Protein AF-A0A060BY25-F1 (afdb_monomer)

Structure (mmCIF, N/CA/C/O backbone):
data_AF-A0A060BY25-F1
#
_entry.id   AF-A0A060BY25-F1
#
loop_
_atom_site.group_PDB
_atom_site.id
_atom_site.type_symbol
_atom_site.label_atom_id
_atom_site.label_alt_id
_atom_site.label_comp_id
_atom_site.label_asym_id
_atom_site.label_entity_id
_atom_site.label_seq_id
_atom_site.pdbx_PDB_ins_code
_atom_site.Cartn_x
_atom_site.Cartn_y
_atom_site.Cartn_z
_atom_site.occupancy
_atom_site.B_iso_or_equiv
_atom_site.auth_seq_id
_atom_site.auth_comp_id
_atom_site.auth_asym_id
_atom_site.auth_atom_id
_atom_site.pdbx_PDB_model_num
ATOM 1 N N . GLY A 1 1 ? -7.195 11.055 -3.645 1.00 90.44 1 GLY A N 1
ATOM 2 C CA . GLY A 1 1 ? -7.625 10.159 -4.729 1.00 90.44 1 GLY A CA 1
ATOM 3 C C . GLY A 1 1 ? -6.625 10.283 -5.852 1.00 90.44 1 GLY A C 1
ATOM 4 O O . GLY A 1 1 ? -5.942 11.299 -5.888 1.00 90.44 1 GLY A O 1
ATOM 5 N N . GLY A 1 2 ? -6.540 9.278 -6.717 1.00 91.81 2 GLY A N 1
ATOM 6 C CA . GLY A 1 2 ? -5.450 9.112 -7.679 1.00 91.81 2 GLY A CA 1
ATOM 7 C C . GLY A 1 2 ? -4.534 7.959 -7.270 1.00 91.81 2 GLY A C 1
ATOM 8 O O . GLY A 1 2 ? -4.955 7.083 -6.512 1.00 91.81 2 GLY A O 1
ATOM 9 N N . ILE A 1 3 ? -3.302 7.983 -7.775 1.00 91.50 3 ILE A N 1
ATOM 10 C CA . ILE A 1 3 ? -2.254 7.009 -7.464 1.00 91.50 3 ILE A CA 1
ATOM 11 C C . ILE A 1 3 ? -1.196 7.700 -6.605 1.00 91.50 3 ILE A C 1
ATOM 13 O O . ILE A 1 3 ? -0.720 8.781 -6.944 1.00 91.50 3 ILE A O 1
ATOM 17 N N . TYR A 1 4 ? -0.871 7.071 -5.485 1.00 93.25 4 TYR A N 1
ATOM 18 C CA . TYR A 1 4 ? 0.286 7.353 -4.656 1.00 93.25 4 TYR A CA 1
ATOM 19 C C . TYR A 1 4 ? 1.395 6.363 -5.014 1.00 93.25 4 TYR A C 1
ATOM 21 O O . TYR A 1 4 ? 1.112 5.171 -5.157 1.00 93.25 4 TYR A O 1
ATOM 29 N N . LEU A 1 5 ? 2.620 6.869 -5.140 1.00 91.62 5 LEU A N 1
ATOM 30 C CA . LEU A 1 5 ? 3.844 6.097 -5.300 1.00 91.62 5 LEU A CA 1
ATOM 31 C C . LEU A 1 5 ? 4.936 6.757 -4.449 1.00 91.62 5 LEU A C 1
ATOM 33 O O . LEU A 1 5 ? 5.080 7.982 -4.502 1.00 91.62 5 LEU A O 1
ATOM 37 N N . ASP A 1 6 ? 5.669 5.963 -3.673 1.00 91.00 6 ASP A N 1
ATOM 38 C CA . ASP A 1 6 ? 6.836 6.427 -2.921 1.00 91.00 6 ASP A CA 1
ATOM 39 C C . ASP A 1 6 ? 7.870 7.073 -3.864 1.00 91.00 6 ASP A C 1
ATOM 41 O O . ASP A 1 6 ? 8.042 6.662 -5.010 1.00 91.00 6 ASP A O 1
ATOM 45 N N . ALA A 1 7 ? 8.554 8.120 -3.397 1.00 86.81 7 ALA A N 1
ATOM 46 C CA . ALA A 1 7 ? 9.410 8.956 -4.248 1.00 86.81 7 ALA A CA 1
ATOM 47 C C . ALA A 1 7 ? 10.684 8.250 -4.748 1.00 86.81 7 ALA A C 1
ATOM 49 O O . ALA A 1 7 ? 11.285 8.686 -5.726 1.00 86.81 7 ALA A O 1
ATOM 50 N N . ASP A 1 8 ? 11.099 7.187 -4.066 1.00 81.69 8 ASP A N 1
ATOM 51 C CA . ASP A 1 8 ? 12.207 6.302 -4.428 1.00 81.69 8 ASP A CA 1
ATOM 52 C C . ASP A 1 8 ? 11.748 5.072 -5.231 1.00 81.69 8 ASP A C 1
ATOM 54 O O . ASP A 1 8 ? 12.557 4.198 -5.541 1.00 81.69 8 ASP A O 1
ATOM 58 N N . TRP A 1 9 ? 10.465 5.012 -5.604 1.00 85.38 9 TRP A N 1
ATOM 59 C CA . TRP A 1 9 ? 9.906 3.967 -6.450 1.00 85.38 9 TRP A CA 1
ATOM 60 C C . TRP A 1 9 ? 9.657 4.470 -7.864 1.00 85.38 9 TRP A C 1
ATOM 62 O O . TRP A 1 9 ? 9.206 5.591 -8.099 1.00 85.38 9 TRP A O 1
ATOM 72 N N . TYR A 1 10 ? 9.882 3.583 -8.826 1.00 80.12 10 TYR A N 1
ATOM 73 C CA . TYR A 1 10 ? 9.702 3.876 -10.238 1.00 80.12 10 TYR A CA 1
ATOM 74 C C . TYR A 1 10 ? 8.639 2.964 -10.842 1.00 80.12 10 TYR A C 1
ATOM 76 O O . TYR A 1 10 ? 8.617 1.771 -10.524 1.00 80.12 10 TYR A O 1
ATOM 84 N N . PRO A 1 11 ? 7.766 3.479 -11.727 1.00 79.38 11 PRO A N 1
ATOM 85 C CA . PRO A 1 11 ? 6.877 2.628 -12.501 1.00 79.38 11 PRO A CA 1
ATOM 86 C C . PRO A 1 11 ? 7.729 1.791 -13.456 1.00 79.38 11 PRO A C 1
ATOM 88 O O . PRO A 1 11 ? 8.500 2.332 -14.242 1.00 79.38 11 PRO A O 1
ATOM 91 N N . VAL A 1 12 ? 7.604 0.474 -13.381 1.00 74.12 12 VAL A N 1
ATOM 92 C CA . VAL A 1 12 ? 8.402 -0.456 -14.198 1.00 74.12 12 VAL A CA 1
ATOM 93 C C . VAL A 1 12 ? 7.540 -1.374 -15.045 1.00 74.12 12 VAL A C 1
ATOM 95 O O . VAL A 1 12 ? 8.052 -2.334 -15.587 1.00 74.12 12 VAL A O 1
ATOM 98 N N . ALA A 1 13 ? 6.251 -1.061 -15.178 1.00 64.69 13 ALA A N 1
ATOM 99 C CA . ALA A 1 13 ? 5.303 -1.877 -15.917 1.00 64.69 13 ALA A CA 1
ATOM 100 C C . ALA A 1 13 ? 5.824 -2.301 -17.302 1.00 64.69 13 ALA A C 1
ATOM 102 O O . ALA A 1 13 ? 6.369 -1.479 -18.052 1.00 64.69 13 ALA A O 1
ATOM 103 N N . GLU A 1 14 ? 5.589 -3.576 -17.630 1.00 62.62 14 GLU A N 1
ATOM 104 C CA . GLU A 1 14 ? 5.958 -4.202 -18.898 1.00 62.62 14 GLU A CA 1
ATOM 105 C C . GLU A 1 14 ? 5.694 -3.259 -20.082 1.00 62.62 14 GLU A C 1
ATOM 107 O O . GLU A 1 14 ? 4.603 -2.693 -20.220 1.00 62.62 14 GLU A O 1
ATOM 112 N N . ALA A 1 15 ? 6.714 -3.096 -20.930 1.00 55.38 15 ALA A N 1
ATOM 113 C CA . ALA A 1 15 ? 6.806 -2.147 -22.041 1.00 55.38 15 A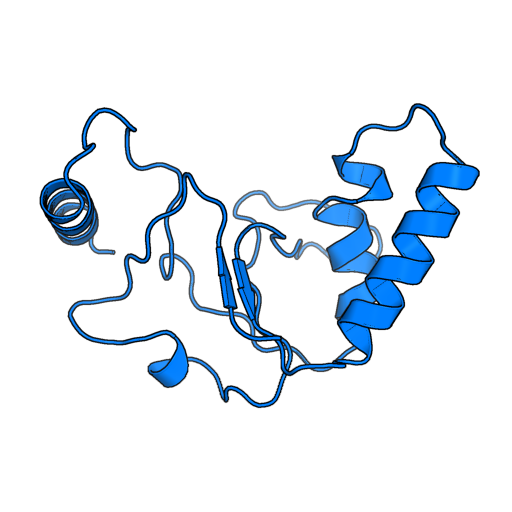LA A CA 1
ATOM 114 C C . ALA A 1 15 ? 5.453 -1.626 -22.586 1.00 55.38 15 ALA A C 1
ATOM 116 O O . ALA A 1 15 ? 4.851 -2.211 -23.488 1.00 55.38 15 ALA A O 1
ATOM 117 N N . GLY A 1 16 ? 5.017 -0.469 -22.070 1.00 58.53 16 GLY A N 1
ATOM 118 C CA . GLY A 1 16 ? 3.903 0.317 -22.611 1.00 58.53 16 GLY A CA 1
ATOM 119 C C . GLY A 1 16 ? 2.541 0.134 -21.935 1.00 58.53 16 GLY A C 1
ATOM 120 O O . GLY A 1 16 ? 1.583 0.766 -22.376 1.00 58.53 16 GLY A O 1
ATOM 121 N N . ARG A 1 17 ? 2.425 -0.680 -20.878 1.00 72.19 17 ARG A N 1
ATOM 122 C CA . ARG A 1 17 ? 1.175 -0.825 -20.112 1.00 72.19 17 ARG A CA 1
ATOM 123 C C . ARG A 1 17 ? 1.181 0.064 -18.872 1.00 72.19 17 ARG A C 1
ATOM 125 O O . ARG A 1 17 ? 2.102 0.010 -18.070 1.00 72.19 17 ARG A O 1
ATOM 132 N N . GLY A 1 18 ? 0.152 0.889 -18.705 1.00 76.56 18 GLY A N 1
ATOM 133 C CA . GLY A 1 18 ? -0.059 1.670 -17.484 1.00 76.56 18 GLY A CA 1
ATOM 134 C C . GLY A 1 18 ? -0.819 0.876 -16.418 1.00 76.56 18 GLY A C 1
ATOM 135 O O . GLY A 1 18 ? -1.334 -0.210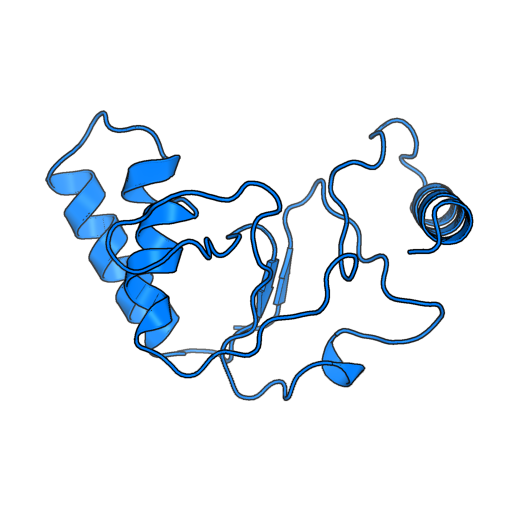 -16.679 1.00 76.56 18 GLY A O 1
ATOM 136 N N . VAL A 1 19 ? -0.934 1.430 -15.206 1.00 80.38 19 VAL A N 1
ATOM 137 C CA . VAL A 1 19 ? -1.719 0.836 -14.098 1.00 80.38 19 VAL A CA 1
ATOM 138 C C . VAL A 1 19 ? -3.177 0.568 -14.501 1.00 80.38 19 VAL A C 1
ATOM 140 O O . VAL A 1 19 ? -3.778 -0.415 -14.073 1.00 80.38 19 VAL A O 1
ATOM 143 N N . ASP A 1 20 ? -3.724 1.403 -15.379 1.00 82.44 20 ASP A N 1
ATOM 144 C CA . ASP A 1 20 ? -5.056 1.282 -15.975 1.00 82.44 20 ASP A CA 1
ATOM 145 C C . ASP A 1 20 ? -5.246 0.005 -16.811 1.00 82.44 20 ASP A C 1
ATOM 147 O O . ASP A 1 20 ? -6.372 -0.459 -16.975 1.00 82.44 20 ASP A O 1
ATOM 151 N N . SER A 1 21 ? -4.157 -0.610 -17.280 1.00 83.25 21 SER A N 1
ATOM 152 C CA . SER A 1 21 ? -4.194 -1.910 -17.961 1.00 83.25 21 SER A CA 1
ATOM 153 C C . SER A 1 21 ? -4.406 -3.087 -17.002 1.00 83.25 21 SER A C 1
ATOM 155 O O . SER A 1 21 ? -4.754 -4.180 -17.447 1.00 83.25 21 SER A O 1
ATOM 157 N N . TYR A 1 22 ? -4.187 -2.886 -15.698 1.00 79.44 22 TYR A N 1
ATOM 158 C CA . TYR A 1 22 ? -4.184 -3.951 -14.688 1.00 79.44 22 TYR A CA 1
ATOM 159 C C . TYR A 1 22 ? -5.304 -3.819 -13.662 1.00 79.44 22 TYR A C 1
ATOM 161 O O . TYR A 1 22 ? -5.617 -4.793 -12.977 1.00 79.44 22 TYR A O 1
ATOM 169 N N . ALA A 1 23 ? -5.907 -2.638 -13.533 1.00 82.62 23 ALA A N 1
ATOM 170 C CA . ALA A 1 23 ? -6.908 -2.410 -12.512 1.00 82.62 23 ALA A CA 1
ATOM 171 C C . ALA A 1 23 ? -7.991 -1.411 -12.942 1.00 82.62 23 ALA A C 1
ATOM 173 O O . ALA A 1 23 ? -7.689 -0.355 -13.506 1.00 82.62 23 ALA A O 1
ATOM 174 N N . PRO A 1 24 ? -9.268 -1.700 -12.626 1.00 75.25 24 PRO A N 1
ATOM 175 C CA . PRO A 1 24 ? -10.329 -0.729 -12.805 1.00 75.25 24 PRO A CA 1
ATOM 176 C C . PRO A 1 24 ? -10.075 0.429 -11.832 1.00 75.25 24 PRO A C 1
ATOM 178 O O . PRO A 1 24 ? -10.104 0.245 -10.614 1.00 75.25 24 PRO A O 1
ATOM 181 N N . LEU A 1 25 ? -9.840 1.637 -12.359 1.00 74.50 25 LEU A N 1
ATOM 182 C CA . LEU A 1 25 ? -9.534 2.863 -11.594 1.00 74.50 25 LEU A CA 1
ATOM 183 C C . LEU A 1 25 ? -10.713 3.373 -10.724 1.00 74.50 25 LEU A C 1
ATOM 185 O O . LEU A 1 25 ? -10.828 4.562 -10.425 1.00 74.50 25 LEU A O 1
ATOM 189 N N . THR A 1 26 ? -11.616 2.479 -10.326 1.00 81.06 26 THR A N 1
ATOM 190 C CA . THR A 1 26 ? -12.857 2.722 -9.587 1.00 81.06 26 THR A CA 1
ATOM 191 C C . THR A 1 26 ? -12.845 2.121 -8.177 1.00 81.06 26 THR A C 1
ATOM 193 O O . THR A 1 26 ? -13.826 2.277 -7.455 1.00 81.06 26 THR A O 1
ATOM 196 N N . GLY A 1 27 ? -11.761 1.457 -7.759 1.00 88.31 27 GLY A N 1
ATOM 197 C CA . GLY A 1 27 ? -11.626 0.825 -6.439 1.00 88.31 27 GLY A CA 1
ATOM 198 C C . GLY A 1 27 ? -10.264 1.056 -5.782 1.00 88.31 27 GLY A C 1
ATOM 199 O O . GLY A 1 27 ? -9.463 1.862 -6.255 1.00 88.31 27 GLY A O 1
ATOM 200 N N . LEU A 1 28 ? -10.012 0.356 -4.673 1.00 93.50 28 LEU A N 1
ATOM 201 C CA . LEU A 1 28 ? -8.696 0.332 -4.035 1.00 93.50 28 LEU A CA 1
ATOM 202 C C . LEU A 1 28 ? -7.751 -0.581 -4.824 1.00 93.50 28 LEU A C 1
ATOM 204 O O . LEU A 1 28 ? -8.101 -1.717 -5.134 1.00 93.50 28 LEU A O 1
ATOM 208 N N . MET A 1 29 ? -6.552 -0.096 -5.115 1.00 93.94 29 MET A N 1
ATOM 209 C CA . MET A 1 29 ? -5.487 -0.821 -5.801 1.00 93.94 29 MET A CA 1
ATOM 210 C C . MET A 1 29 ? -4.225 -0.753 -4.953 1.00 93.94 29 MET A C 1
ATOM 212 O O . MET A 1 29 ? -3.857 0.327 -4.491 1.00 93.94 29 MET A O 1
ATOM 216 N N . VAL A 1 30 ? -3.584 -1.893 -4.736 1.00 93.94 30 VAL A N 1
ATOM 217 C CA . VAL A 1 30 ? -2.419 -2.023 -3.850 1.00 93.94 30 VAL A CA 1
ATOM 218 C C . VAL A 1 30 ? -1.487 -3.106 -4.372 1.00 93.94 30 VAL A C 1
ATOM 220 O O . VAL A 1 30 ? -1.909 -3.979 -5.129 1.00 93.94 30 VAL A O 1
ATOM 223 N N . MET A 1 31 ? -0.234 -3.083 -3.933 1.00 92.88 31 MET A N 1
ATOM 224 C CA . MET A 1 31 ? 0.710 -4.185 -4.131 1.00 92.88 31 MET A CA 1
ATOM 225 C C . MET A 1 31 ? 0.770 -5.078 -2.888 1.00 92.88 31 MET A C 1
ATOM 227 O O . MET A 1 31 ? 0.471 -4.637 -1.776 1.00 92.88 31 MET A O 1
ATOM 231 N N . SER A 1 32 ? 1.183 -6.333 -3.057 1.00 92.25 32 SER A N 1
ATOM 232 C CA . SER A 1 32 ? 1.621 -7.158 -1.929 1.00 92.25 32 SER A CA 1
ATOM 233 C C . SER A 1 32 ? 3.064 -6.832 -1.569 1.00 92.25 32 SER A C 1
ATOM 235 O O . SER A 1 32 ? 3.906 -6.650 -2.445 1.00 92.25 32 SER A O 1
ATOM 237 N N . GLU A 1 33 ? 3.368 -6.848 -0.281 1.00 89.94 33 GLU A N 1
ATOM 238 C CA . GLU A 1 33 ? 4.740 -6.872 0.208 1.00 89.94 33 GLU A CA 1
ATOM 239 C C . GLU A 1 33 ? 5.441 -8.162 -0.223 1.00 89.94 33 GLU A C 1
ATOM 241 O O . GLU A 1 33 ? 4.880 -9.256 -0.118 1.00 89.94 33 GLU A O 1
ATOM 246 N N . ARG A 1 34 ? 6.707 -8.052 -0.641 1.00 84.31 34 ARG A N 1
ATOM 247 C CA . ARG A 1 34 ? 7.535 -9.225 -0.976 1.00 84.31 34 ARG A CA 1
ATOM 248 C C . ARG A 1 34 ? 7.832 -10.081 0.253 1.00 84.31 34 ARG A C 1
ATOM 250 O O . ARG A 1 34 ? 7.998 -11.294 0.154 1.00 84.31 34 ARG A O 1
ATOM 257 N N . THR A 1 35 ? 7.923 -9.445 1.421 1.00 84.56 35 THR A N 1
ATOM 258 C CA . THR A 1 35 ? 8.172 -10.144 2.683 1.00 84.56 35 THR A CA 1
ATOM 259 C C . THR A 1 35 ? 6.857 -10.630 3.275 1.00 84.56 35 THR A C 1
ATOM 261 O O . THR A 1 35 ? 6.049 -9.835 3.758 1.00 84.56 35 THR A O 1
ATOM 264 N N . VAL A 1 36 ? 6.679 -11.949 3.307 1.00 82.88 36 VAL A N 1
ATOM 265 C CA . VAL A 1 36 ? 5.536 -12.595 3.960 1.00 82.88 36 VAL A CA 1
ATOM 266 C C . VAL A 1 36 ? 5.581 -12.338 5.466 1.00 82.88 36 VAL A C 1
ATOM 268 O O . VAL A 1 36 ? 6.612 -12.544 6.111 1.00 82.88 36 VAL A O 1
ATOM 271 N N . ARG A 1 37 ? 4.450 -11.924 6.048 1.00 85.62 37 ARG A N 1
ATOM 272 C CA . ARG A 1 37 ? 4.296 -11.767 7.501 1.00 85.62 37 ARG A CA 1
ATOM 273 C C . ARG A 1 37 ? 2.954 -12.314 7.964 1.00 85.62 37 ARG A C 1
ATOM 275 O O . ARG A 1 37 ? 1.930 -12.097 7.328 1.00 85.62 37 ARG A O 1
ATOM 282 N N . LEU A 1 38 ? 2.960 -13.000 9.105 1.00 84.06 38 LEU A N 1
ATOM 283 C CA . LEU A 1 38 ? 1.741 -13.448 9.775 1.00 84.06 38 LEU A CA 1
ATOM 284 C C . LEU A 1 38 ? 1.109 -12.267 10.512 1.00 84.06 38 LEU A C 1
ATOM 286 O O . LEU A 1 38 ? 1.604 -11.842 11.551 1.00 84.06 38 LEU A O 1
ATOM 290 N N . THR A 1 39 ? 0.005 -11.751 9.978 1.00 81.50 39 THR A N 1
ATOM 291 C CA . THR A 1 39 ? -0.729 -10.605 10.549 1.00 81.50 39 THR A CA 1
ATOM 292 C C . THR A 1 39 ? -1.878 -11.036 11.466 1.00 81.50 39 THR A C 1
ATOM 294 O O . THR A 1 39 ? -2.720 -10.230 11.842 1.00 81.50 39 THR A O 1
ATOM 297 N N . GLY A 1 40 ? -1.982 -12.332 11.782 1.00 82.31 40 GLY A N 1
ATOM 298 C CA . GLY A 1 40 ? -3.113 -12.904 12.524 1.00 82.31 40 GLY A CA 1
ATOM 299 C C . GLY A 1 40 ? -4.409 -13.029 11.710 1.00 82.31 40 GLY A C 1
ATOM 300 O O . GLY A 1 40 ? -5.317 -13.744 12.124 1.00 82.31 40 GLY A O 1
ATOM 301 N N . ARG A 1 41 ? -4.491 -12.403 10.527 1.00 81.19 41 ARG A N 1
ATOM 302 C CA . ARG A 1 41 ? -5.631 -12.510 9.595 1.00 81.19 41 ARG A CA 1
ATOM 303 C C . ARG A 1 41 ? -5.255 -13.128 8.242 1.00 81.19 41 ARG A C 1
ATOM 305 O O . ARG A 1 41 ? -6.104 -13.265 7.367 1.00 81.19 41 ARG A O 1
ATOM 312 N N . GLY A 1 42 ? -3.996 -13.519 8.064 1.00 84.00 42 GLY A N 1
ATOM 313 C CA . GLY A 1 42 ? -3.462 -14.140 6.854 1.00 84.00 42 GLY A CA 1
ATOM 314 C C . GLY A 1 42 ? -1.955 -13.919 6.734 1.00 84.00 42 GLY A C 1
ATOM 315 O O . GLY A 1 42 ? -1.342 -13.301 7.604 1.00 84.00 42 GLY A O 1
ATOM 316 N N . ALA A 1 43 ? -1.367 -14.441 5.657 1.00 84.75 43 ALA A N 1
ATOM 317 C CA . ALA A 1 43 ? 0.059 -14.284 5.352 1.00 84.75 43 ALA A CA 1
ATOM 318 C C . ALA A 1 43 ? 0.347 -13.140 4.359 1.00 84.75 43 ALA A C 1
ATOM 320 O O . ALA A 1 43 ? 1.490 -12.710 4.217 1.00 84.75 43 ALA A O 1
ATOM 321 N N . VAL A 1 44 ? -0.687 -12.651 3.663 1.00 88.88 44 VAL A N 1
ATOM 322 C CA . VAL A 1 44 ? -0.562 -11.532 2.724 1.00 88.88 44 VAL A CA 1
ATOM 323 C C . VAL A 1 44 ? -0.483 -10.233 3.513 1.00 88.88 44 VAL A C 1
ATOM 325 O O . VAL A 1 44 ? -1.407 -9.897 4.257 1.00 88.88 44 VAL A O 1
ATOM 328 N N . MET A 1 45 ? 0.612 -9.504 3.317 1.00 91.69 45 MET A N 1
ATOM 329 C CA . MET A 1 45 ? 0.764 -8.125 3.757 1.00 9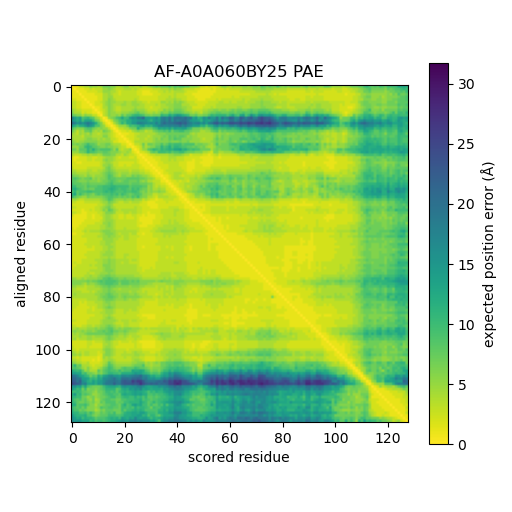1.69 45 MET A CA 1
ATOM 330 C C . MET A 1 45 ? 0.715 -7.219 2.529 1.00 91.69 45 MET A C 1
ATOM 332 O O . MET A 1 45 ? 1.287 -7.548 1.491 1.00 91.69 45 MET A O 1
ATOM 336 N N . LEU A 1 46 ? -0.023 -6.121 2.627 1.00 93.19 46 LEU A N 1
ATOM 337 C CA . LEU A 1 46 ? -0.178 -5.138 1.564 1.00 93.19 46 LEU A CA 1
ATOM 338 C C . LEU A 1 46 ? 0.842 -4.025 1.768 1.00 93.19 46 LEU A C 1
ATOM 340 O O . LEU A 1 46 ? 1.048 -3.566 2.894 1.00 93.19 46 LEU A O 1
ATOM 344 N N . ALA A 1 47 ? 1.460 -3.597 0.678 1.00 92.06 47 ALA A N 1
ATOM 345 C CA . ALA A 1 47 ? 2.417 -2.510 0.695 1.00 92.06 47 ALA A CA 1
ATOM 346 C C . ALA A 1 47 ? 1.679 -1.163 0.707 1.00 92.06 47 ALA A C 1
ATOM 348 O O . ALA A 1 47 ? 0.610 -1.018 0.109 1.00 92.06 47 ALA A O 1
ATOM 349 N N . ASN A 1 48 ? 2.246 -0.175 1.399 1.00 92.19 48 ASN A N 1
ATOM 350 C CA . ASN A 1 48 ? 1.715 1.191 1.468 1.00 92.19 48 ASN A CA 1
ATOM 351 C C . ASN A 1 48 ? 2.536 2.197 0.641 1.00 92.19 48 ASN A C 1
ATOM 353 O O . ASN A 1 48 ? 2.344 3.399 0.791 1.00 92.19 48 ASN A O 1
ATOM 357 N N . ASN A 1 49 ? 3.427 1.697 -0.213 1.00 91.81 49 ASN A N 1
ATOM 358 C CA . ASN A 1 49 ? 4.300 2.452 -1.116 1.00 91.81 49 ASN A CA 1
ATOM 359 C C . ASN A 1 49 ? 3.683 2.686 -2.504 1.00 91.81 49 ASN A C 1
ATOM 361 O O . ASN A 1 49 ? 4.107 3.586 -3.218 1.00 91.81 49 ASN A O 1
ATOM 365 N N . LEU A 1 50 ? 2.670 1.901 -2.884 1.00 92.88 50 LEU A N 1
ATOM 366 C CA . LEU A 1 50 ? 1.829 2.115 -4.055 1.00 92.88 50 LEU A CA 1
ATOM 367 C C . LEU A 1 50 ? 0.369 1.905 -3.657 1.00 92.88 50 LEU A C 1
ATOM 369 O O . LEU A 1 50 ? -0.049 0.796 -3.319 1.00 92.88 50 LEU A O 1
ATOM 373 N N . ILE A 1 51 ? -0.416 2.983 -3.710 1.00 94.38 51 ILE A N 1
ATOM 374 C CA . ILE A 1 51 ? -1.842 2.966 -3.366 1.00 94.38 51 ILE A CA 1
ATOM 375 C C . ILE A 1 51 ? -2.619 3.743 -4.422 1.00 94.38 51 ILE A C 1
ATOM 377 O O . ILE A 1 51 ? -2.422 4.942 -4.602 1.00 94.38 51 ILE A O 1
ATOM 381 N N . GLY A 1 52 ? -3.559 3.087 -5.089 1.00 93.00 52 GLY A N 1
ATOM 382 C CA . GLY A 1 52 ? -4.515 3.734 -5.977 1.00 93.00 52 GLY A CA 1
ATOM 383 C C . GLY A 1 52 ? -5.914 3.730 -5.370 1.00 93.00 52 GLY A C 1
ATOM 384 O O . GLY A 1 52 ? -6.394 2.687 -4.940 1.00 93.00 52 GLY A O 1
ATOM 385 N N . ALA A 1 53 ? -6.586 4.881 -5.324 1.00 93.75 53 ALA A N 1
ATOM 386 C CA . ALA A 1 53 ? -7.976 4.952 -4.868 1.00 93.75 53 ALA A CA 1
ATOM 387 C C . ALA A 1 53 ? -8.711 6.194 -5.407 1.00 93.75 53 ALA A C 1
ATOM 389 O O . ALA A 1 53 ? -8.122 7.280 -5.485 1.00 93.75 53 ALA A O 1
ATOM 390 N N . PRO A 1 54 ? -10.025 6.108 -5.688 1.00 92.00 54 PRO A N 1
ATOM 391 C CA . PRO A 1 54 ? -10.864 7.276 -5.935 1.00 92.00 54 PRO A CA 1
ATOM 392 C C . PRO A 1 54 ? -10.838 8.292 -4.784 1.00 92.00 54 PRO A C 1
ATOM 394 O O . PRO A 1 54 ? -10.513 7.991 -3.630 1.00 92.00 54 PRO A O 1
ATOM 397 N N . ARG A 1 55 ? -11.202 9.544 -5.078 1.00 92.88 55 ARG A N 1
ATOM 398 C CA . ARG A 1 55 ? -11.386 10.561 -4.031 1.00 92.88 55 ARG A CA 1
ATOM 399 C C . ARG A 1 55 ? -12.510 10.121 -3.084 1.00 92.88 55 ARG A C 1
ATOM 401 O O . ARG A 1 55 ? -13.589 9.775 -3.539 1.00 92.88 55 ARG A O 1
ATOM 408 N N . GLY A 1 56 ? -12.255 10.175 -1.774 1.00 91.06 56 GLY A N 1
ATOM 409 C CA . GLY A 1 56 ? -13.251 9.820 -0.756 1.00 91.06 56 GLY A CA 1
ATOM 410 C C . GLY A 1 56 ? -13.475 8.316 -0.569 1.00 91.06 56 GLY A C 1
ATOM 411 O O . GLY A 1 56 ? -14.494 7.935 -0.004 1.00 91.06 56 GLY A O 1
ATOM 412 N N . HIS A 1 57 ? -12.555 7.461 -1.031 1.00 92.06 57 HIS A N 1
ATOM 413 C CA . HIS A 1 57 ? -12.699 6.012 -0.885 1.00 92.06 57 HIS A CA 1
ATOM 414 C C . HIS A 1 57 ? -12.851 5.594 0.599 1.00 92.06 57 HIS A C 1
ATOM 416 O O . HIS A 1 57 ? -11.979 5.940 1.407 1.00 92.06 57 HIS A O 1
ATOM 422 N N . PRO A 1 58 ? -13.887 4.811 0.972 1.00 92.81 58 PRO A N 1
ATOM 423 C CA . PRO A 1 58 ? -14.176 4.470 2.370 1.00 92.81 58 PRO A CA 1
ATOM 424 C C . PRO A 1 58 ? -13.018 3.797 3.113 1.00 92.81 58 PRO A C 1
ATOM 426 O O . PRO A 1 58 ? -12.776 4.115 4.278 1.00 92.81 58 PRO A O 1
ATOM 429 N N . ALA A 1 59 ? -12.261 2.925 2.433 1.00 93.69 59 ALA A N 1
ATOM 430 C CA . ALA A 1 59 ? -11.088 2.271 3.018 1.00 93.69 59 ALA A CA 1
ATOM 431 C C . ALA A 1 59 ? -10.023 3.284 3.468 1.00 93.69 59 ALA A C 1
ATOM 433 O O . ALA A 1 59 ? -9.465 3.147 4.550 1.00 93.69 59 ALA A O 1
ATOM 434 N N . MET A 1 60 ? -9.795 4.356 2.699 1.00 94.31 60 MET A N 1
ATOM 435 C CA . MET A 1 60 ? -8.807 5.378 3.065 1.00 94.31 60 MET A CA 1
ATOM 436 C C . MET A 1 60 ? -9.266 6.180 4.281 1.00 94.31 60 MET A C 1
ATOM 438 O O . MET A 1 60 ? -8.472 6.476 5.169 1.00 94.31 60 ME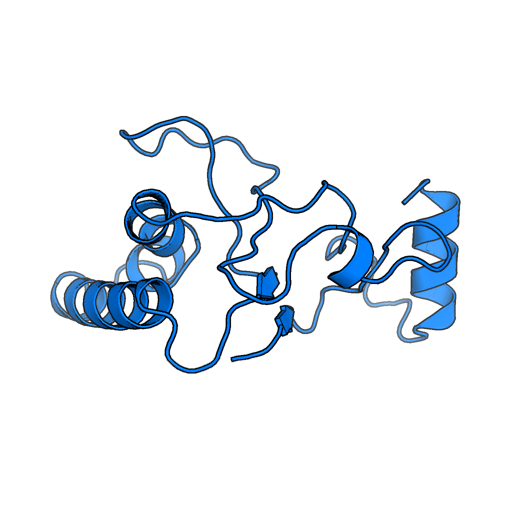T A O 1
ATOM 442 N N . THR A 1 61 ? -10.562 6.486 4.372 1.00 94.31 61 THR A N 1
ATOM 443 C CA . THR A 1 61 ? -11.123 7.116 5.573 1.00 94.31 61 THR A CA 1
ATOM 444 C C . THR A 1 61 ? -11.023 6.195 6.793 1.00 94.31 61 THR A C 1
ATOM 446 O O . THR A 1 61 ? -10.778 6.667 7.902 1.00 94.31 61 THR A O 1
ATOM 449 N N . ALA A 1 62 ? -11.206 4.884 6.612 1.00 95.81 62 ALA A N 1
ATOM 450 C CA . ALA A 1 62 ? -11.026 3.908 7.682 1.00 95.81 62 ALA A CA 1
ATOM 451 C C . ALA A 1 62 ? -9.567 3.849 8.158 1.00 95.81 62 ALA A C 1
ATOM 453 O O . ALA A 1 62 ? -9.343 3.882 9.366 1.00 95.81 62 ALA A O 1
ATOM 454 N N . VAL A 1 63 ? -8.601 3.851 7.231 1.00 95.75 63 VAL A N 1
ATOM 455 C CA . VAL A 1 63 ? -7.164 3.869 7.547 1.00 95.75 63 VAL A CA 1
ATOM 456 C C . VAL A 1 63 ? -6.815 5.101 8.373 1.00 95.75 63 VAL A C 1
ATOM 458 O O . VAL A 1 63 ? -6.257 4.950 9.449 1.00 95.75 63 VAL A O 1
ATOM 461 N N . LEU A 1 64 ? -7.216 6.304 7.943 1.00 95.50 64 LEU A N 1
ATOM 462 C CA . LEU A 1 64 ? -6.929 7.541 8.685 1.00 95.50 64 LEU A CA 1
ATOM 463 C C . LEU A 1 64 ? -7.431 7.478 10.136 1.00 95.50 64 LEU A C 1
ATOM 465 O O . LEU A 1 64 ? -6.673 7.750 11.064 1.00 95.50 64 LEU A O 1
ATOM 469 N N . ARG A 1 65 ? -8.679 7.037 10.342 1.00 97.06 65 ARG A N 1
ATOM 470 C CA . ARG A 1 65 ? -9.247 6.883 11.691 1.00 97.06 65 ARG A CA 1
ATOM 471 C C . ARG A 1 65 ? -8.515 5.835 12.527 1.00 97.06 65 ARG A C 1
ATOM 473 O O . ARG A 1 65 ? -8.375 6.011 13.735 1.00 97.06 65 ARG A O 1
ATOM 480 N N . ALA A 1 66 ? -8.109 4.724 11.916 1.00 96.12 66 ALA A N 1
ATOM 481 C CA . ALA A 1 66 ? -7.365 3.680 12.609 1.00 96.12 66 ALA A CA 1
ATOM 482 C C . ALA A 1 66 ? -5.976 4.183 13.020 1.00 96.12 66 ALA A C 1
ATOM 484 O O . ALA A 1 66 ? -5.590 4.011 14.175 1.00 96.12 66 ALA A O 1
ATOM 485 N N . SER A 1 67 ? -5.279 4.878 12.121 1.00 96.62 67 SER A N 1
ATOM 486 C CA . SER A 1 67 ? -3.962 5.456 12.377 1.00 96.62 67 SER A CA 1
ATOM 487 C C . SER A 1 67 ? -3.990 6.502 13.487 1.00 96.62 67 SER A C 1
ATOM 489 O O . SER A 1 67 ? -3.154 6.463 14.385 1.00 96.62 67 SER A O 1
ATOM 491 N N . GLU A 1 68 ? -4.979 7.401 13.494 1.00 96.69 68 GLU A N 1
ATOM 492 C CA . GLU A 1 68 ? -5.159 8.379 14.577 1.00 96.69 68 GLU A CA 1
ATOM 493 C C . GLU A 1 68 ? -5.312 7.697 15.943 1.00 96.69 68 GLU A C 1
ATOM 495 O O . GLU A 1 68 ? -4.625 8.056 16.901 1.00 96.69 68 GLU A O 1
ATOM 500 N N . ARG A 1 69 ? -6.163 6.667 16.027 1.00 97.06 69 ARG A N 1
ATOM 501 C CA . ARG A 1 69 ? -6.359 5.888 17.261 1.00 97.06 69 ARG A CA 1
ATOM 502 C C . ARG A 1 69 ? -5.089 5.152 17.678 1.00 97.06 69 ARG A C 1
ATOM 504 O O . ARG A 1 69 ? -4.761 5.133 18.861 1.00 97.06 69 ARG A O 1
ATOM 511 N N . ALA A 1 70 ? -4.372 4.559 16.725 1.00 96.25 70 ALA A N 1
ATOM 512 C CA . ALA A 1 70 ? -3.140 3.829 16.993 1.00 96.25 70 ALA A CA 1
ATOM 513 C C . ALA A 1 70 ? -2.035 4.756 17.516 1.00 96.25 70 ALA A C 1
ATOM 515 O O . ALA A 1 70 ? -1.392 4.426 18.507 1.00 96.25 70 ALA A O 1
ATOM 516 N N . MET A 1 71 ? -1.868 5.943 16.923 1.00 96.81 71 MET A N 1
ATOM 517 C CA . MET A 1 71 ? -0.913 6.950 17.402 1.00 96.81 71 MET A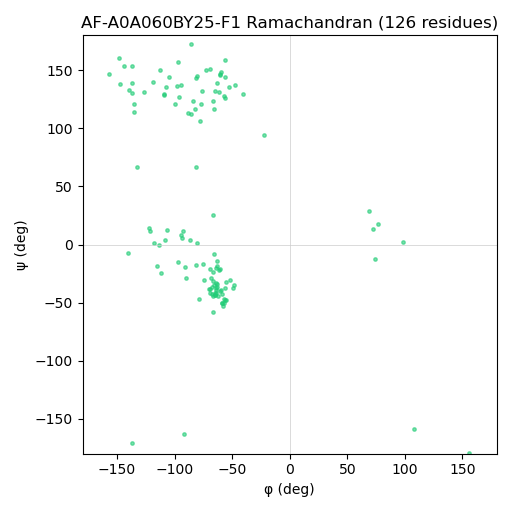 CA 1
ATOM 518 C C . MET A 1 71 ? -1.257 7.460 18.808 1.00 96.81 71 MET A C 1
ATOM 520 O O . MET A 1 71 ? -0.356 7.690 19.608 1.00 96.81 71 MET A O 1
ATOM 524 N N . GLN A 1 72 ? -2.544 7.606 19.138 1.00 97.12 72 GLN A N 1
ATOM 525 C CA . GLN A 1 72 ? -2.977 7.995 20.487 1.00 97.12 72 GLN A CA 1
ATOM 526 C C . GLN A 1 72 ? -2.717 6.896 21.524 1.00 97.12 72 GLN A C 1
ATOM 528 O O . GLN A 1 72 ? -2.278 7.185 22.634 1.00 97.12 72 GLN A O 1
ATOM 533 N N . ALA A 1 73 ? -2.988 5.637 21.170 1.00 97.06 73 ALA A N 1
ATOM 534 C CA . ALA A 1 73 ? -2.795 4.499 22.065 1.00 97.06 73 ALA A CA 1
ATOM 535 C C . ALA A 1 73 ? -1.315 4.117 22.234 1.00 97.06 73 ALA A C 1
ATOM 537 O O . ALA A 1 73 ? -0.924 3.610 23.284 1.00 97.06 73 ALA A O 1
ATOM 538 N N . LEU A 1 74 ? -0.499 4.344 21.201 1.00 96.25 74 LEU A N 1
ATOM 539 C CA . LEU A 1 74 ? 0.898 3.925 21.120 1.00 96.25 74 LEU A CA 1
ATOM 540 C C . LEU A 1 74 ? 1.795 5.087 20.639 1.00 96.25 74 LEU A C 1
ATOM 542 O O . LEU A 1 74 ? 2.383 5.007 19.559 1.00 96.25 74 LEU A O 1
ATOM 546 N N . PRO A 1 75 ? 1.955 6.161 21.432 1.00 91.31 75 PRO A N 1
ATOM 547 C CA . PRO A 1 75 ? 2.615 7.403 21.000 1.00 91.31 75 PRO A CA 1
ATOM 548 C C . PRO A 1 75 ? 4.098 7.258 20.622 1.00 91.31 75 PRO A C 1
ATOM 550 O O . PRO A 1 75 ? 4.673 8.156 20.011 1.00 91.31 75 PRO A O 1
ATOM 553 N N . HIS A 1 76 ? 4.729 6.136 20.972 1.00 94.38 76 HIS A N 1
ATOM 554 C CA . HIS A 1 76 ? 6.134 5.841 20.672 1.00 94.38 76 HIS A CA 1
ATOM 555 C C . HIS A 1 76 ? 6.315 4.558 19.854 1.00 94.38 76 HIS A C 1
ATOM 557 O O . HIS A 1 76 ? 7.432 4.054 19.735 1.00 94.38 76 HIS A O 1
ATOM 563 N N . ALA A 1 77 ? 5.229 3.997 19.315 1.00 94.94 77 ALA A N 1
ATOM 564 C CA . ALA A 1 77 ? 5.339 2.845 18.435 1.00 94.94 77 ALA A CA 1
ATOM 565 C C . ALA A 1 77 ? 5.995 3.232 17.101 1.00 94.94 77 ALA A C 1
ATOM 567 O O . ALA A 1 77 ? 5.865 4.369 16.637 1.00 94.94 77 ALA A O 1
ATOM 568 N N . PRO A 1 78 ? 6.688 2.284 16.450 1.00 94.19 78 PRO A N 1
ATOM 569 C CA . PRO A 1 78 ? 7.247 2.517 15.129 1.00 94.19 78 PRO A CA 1
ATOM 570 C C . PRO A 1 78 ? 6.136 2.844 14.126 1.00 94.19 78 PRO A C 1
ATOM 572 O O . PRO A 1 78 ? 5.054 2.255 14.177 1.00 94.19 78 PRO A O 1
ATOM 575 N N . ALA A 1 79 ? 6.438 3.710 13.151 1.00 92.00 79 ALA A N 1
ATOM 576 C CA . ALA A 1 79 ? 5.515 4.072 12.071 1.00 92.00 79 ALA A CA 1
ATOM 577 C C . ALA A 1 79 ? 4.899 2.834 11.402 1.00 92.00 79 ALA A C 1
ATOM 579 O O . ALA A 1 79 ? 3.704 2.808 11.128 1.00 92.00 79 ALA A O 1
ATOM 580 N N . TRP A 1 80 ? 5.689 1.764 11.253 1.00 89.38 80 TRP A N 1
ATOM 581 C CA . TRP A 1 80 ? 5.244 0.471 10.732 1.00 89.38 80 TRP A CA 1
ATOM 582 C C . TRP A 1 80 ? 3.944 -0.051 11.382 1.00 89.38 80 TRP A C 1
ATOM 584 O O . TRP A 1 80 ? 3.128 -0.651 10.686 1.00 89.38 80 TRP A O 1
ATOM 594 N N . TRP A 1 81 ? 3.721 0.207 12.677 1.00 90.00 81 TRP A N 1
ATOM 595 C CA . TRP A 1 81 ? 2.541 -0.242 13.433 1.00 90.00 81 TRP A CA 1
ATOM 596 C C . TRP A 1 81 ? 1.366 0.732 13.406 1.00 90.00 81 TRP A C 1
ATOM 598 O O . TRP A 1 81 ? 0.229 0.295 13.545 1.00 90.00 81 TRP A O 1
ATOM 608 N N . VAL A 1 82 ? 1.626 2.034 13.275 1.00 95.31 82 VAL A N 1
ATOM 609 C CA . VAL A 1 82 ? 0.610 3.077 13.512 1.00 95.31 82 VAL A CA 1
ATOM 610 C C . VAL A 1 82 ? 0.186 3.823 12.253 1.00 95.31 82 VAL A C 1
ATOM 612 O O . VAL A 1 82 ? -0.919 4.346 12.203 1.00 95.31 82 VAL A O 1
ATOM 615 N N . THR A 1 83 ? 1.031 3.861 11.224 1.00 94.19 83 THR A N 1
ATOM 616 C CA . THR A 1 83 ? 0.754 4.536 9.943 1.00 94.19 83 THR A CA 1
ATOM 617 C C . THR A 1 83 ? 1.253 3.757 8.722 1.00 94.19 83 THR A C 1
ATOM 619 O O . THR A 1 83 ? 0.971 4.149 7.592 1.00 94.19 83 THR A O 1
ATOM 622 N N . GLY A 1 84 ? 1.994 2.670 8.935 1.00 93.38 84 GLY A N 1
ATOM 623 C CA . GLY A 1 84 ? 2.644 1.881 7.898 1.00 93.38 84 GLY A CA 1
ATOM 624 C C . GLY A 1 84 ? 1.810 0.709 7.360 1.00 93.38 84 GLY A C 1
ATOM 625 O O . GLY A 1 84 ? 0.595 0.634 7.572 1.00 93.38 84 GLY A O 1
ATOM 626 N N . PRO A 1 85 ? 2.461 -0.247 6.675 1.00 93.25 85 PRO A N 1
ATOM 627 C CA . PRO A 1 85 ? 1.783 -1.305 5.929 1.00 93.25 85 PRO A CA 1
ATOM 628 C C . PRO A 1 85 ? 1.011 -2.291 6.816 1.00 93.25 85 PRO A C 1
ATOM 630 O O . PRO A 1 85 ? 0.047 -2.893 6.343 1.00 93.25 85 PRO A O 1
ATOM 633 N N . LEU A 1 86 ? 1.361 -2.445 8.102 1.00 92.06 86 LEU A N 1
ATOM 634 C CA . LEU A 1 86 ? 0.651 -3.367 8.997 1.00 92.06 86 LEU A CA 1
ATOM 635 C C . LEU A 1 86 ? -0.786 -2.903 9.267 1.00 92.06 86 LEU A C 1
ATOM 637 O O . LEU A 1 86 ? -1.731 -3.629 8.960 1.00 92.06 86 LEU A O 1
ATOM 641 N N . ILE A 1 87 ? -0.955 -1.691 9.807 1.00 93.19 87 ILE A N 1
ATOM 642 C CA . ILE A 1 87 ? -2.286 -1.137 10.093 1.00 93.19 87 ILE A CA 1
ATOM 643 C C . ILE A 1 87 ? -3.076 -0.898 8.807 1.00 93.19 87 ILE A C 1
ATOM 645 O O . ILE A 1 87 ? -4.282 -1.125 8.771 1.00 93.19 87 ILE A O 1
ATOM 649 N N . PHE A 1 88 ? -2.391 -0.512 7.726 1.00 95.12 88 PHE A N 1
ATOM 650 C CA . PHE A 1 88 ? -3.001 -0.405 6.409 1.00 95.12 88 PHE A CA 1
ATOM 651 C C . PHE A 1 88 ? -3.608 -1.743 5.977 1.00 95.12 88 PHE A C 1
ATOM 653 O O . PHE A 1 88 ? -4.802 -1.799 5.693 1.00 95.12 88 PHE A O 1
ATOM 660 N N . THR A 1 89 ? -2.825 -2.828 6.008 1.00 93.81 89 THR A N 1
ATOM 661 C CA . THR A 1 89 ? -3.280 -4.183 5.659 1.00 93.81 89 THR A CA 1
ATOM 662 C C . THR A 1 89 ? -4.472 -4.616 6.501 1.00 93.81 89 THR A C 1
ATOM 664 O O . THR A 1 89 ? -5.452 -5.126 5.958 1.00 93.81 89 THR A O 1
ATOM 667 N N . ASP A 1 90 ? -4.390 -4.427 7.819 1.00 91.75 90 ASP A N 1
ATOM 668 C CA . ASP A 1 90 ? -5.437 -4.855 8.746 1.00 91.75 90 ASP A CA 1
ATOM 669 C C . ASP A 1 90 ? -6.775 -4.168 8.452 1.00 91.75 90 ASP A C 1
ATOM 671 O O . ASP A 1 90 ? -7.818 -4.817 8.438 1.00 91.75 90 ASP A O 1
ATOM 675 N N . VAL A 1 91 ? -6.733 -2.875 8.120 1.00 93.31 91 VAL A 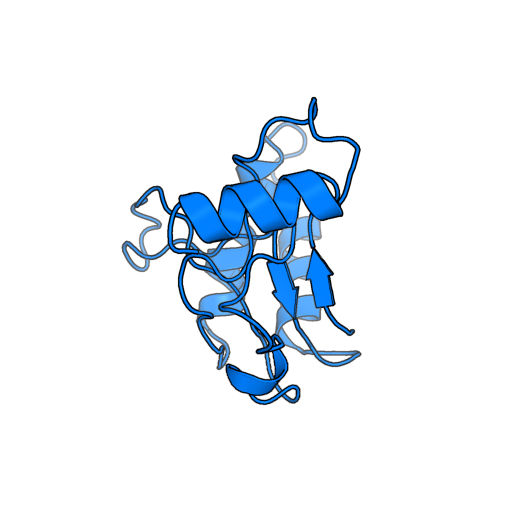N 1
ATOM 676 C CA . VAL A 1 91 ? -7.932 -2.078 7.852 1.00 93.31 91 VAL A CA 1
ATOM 677 C C . VAL A 1 91 ? -8.498 -2.326 6.456 1.00 93.31 91 VAL A C 1
ATOM 679 O O . VAL A 1 91 ? -9.710 -2.478 6.297 1.00 93.31 91 VAL A O 1
ATOM 682 N N . VAL A 1 92 ? -7.662 -2.326 5.415 1.00 93.50 92 VAL A N 1
ATOM 683 C CA . VAL A 1 92 ? -8.174 -2.326 4.034 1.00 93.50 92 VAL A CA 1
ATOM 684 C C . VAL A 1 92 ? -8.583 -3.705 3.533 1.00 93.50 92 VAL A C 1
ATOM 686 O O . VAL A 1 92 ? -9.339 -3.788 2.568 1.00 93.50 92 VAL A O 1
ATOM 689 N N . ARG A 1 93 ? -8.139 -4.786 4.185 1.00 89.94 93 ARG A N 1
ATOM 690 C CA . ARG A 1 93 ? -8.486 -6.161 3.786 1.00 89.94 93 ARG A CA 1
ATOM 691 C C . ARG A 1 93 ? -9.974 -6.490 3.880 1.00 89.94 93 ARG A C 1
ATOM 693 O O . ARG A 1 93 ? -10.412 -7.469 3.287 1.00 89.94 93 ARG A O 1
ATOM 700 N N . ASP A 1 94 ? -10.731 -5.699 4.633 1.00 86.75 94 ASP A N 1
ATOM 701 C CA . ASP A 1 94 ? -12.180 -5.853 4.755 1.00 86.75 94 ASP A CA 1
ATOM 702 C C . ASP A 1 94 ? -12.934 -5.093 3.633 1.00 86.75 94 ASP A C 1
ATOM 704 O O . ASP A 1 94 ? -14.163 -5.056 3.615 1.00 86.75 94 ASP A O 1
ATOM 708 N N . CYS A 1 95 ? -12.216 -4.488 2.676 1.00 85.75 95 CYS A N 1
ATOM 709 C CA . CYS A 1 95 ? -12.770 -3.818 1.498 1.00 85.75 95 CYS A CA 1
ATOM 710 C C . CYS A 1 95 ? -12.405 -4.567 0.203 1.00 85.75 95 CYS A C 1
ATOM 712 O O . CYS A 1 95 ? -11.316 -5.136 0.112 1.00 85.75 95 CYS A O 1
ATOM 714 N N . PRO A 1 96 ? -13.251 -4.512 -0.846 1.00 86.50 96 PRO A N 1
ATOM 715 C CA . PRO A 1 96 ? -12.847 -4.941 -2.179 1.00 86.50 96 PRO A CA 1
ATOM 716 C C . PRO A 1 96 ? -11.607 -4.168 -2.635 1.00 86.50 96 PRO A C 1
ATOM 718 O O . PRO A 1 96 ? -11.598 -2.934 -2.636 1.00 86.50 96 PRO A O 1
ATOM 721 N N . LEU A 1 97 ? -10.569 -4.901 -3.026 1.00 91.38 97 LEU A N 1
ATOM 722 C CA . LEU A 1 97 ? -9.328 -4.343 -3.545 1.00 91.38 97 LEU A CA 1
ATOM 723 C C . LEU A 1 97 ? -8.853 -5.133 -4.759 1.00 91.38 97 LEU A C 1
ATOM 725 O O . LEU A 1 97 ? -9.144 -6.320 -4.900 1.00 91.38 97 LEU A O 1
ATOM 729 N N . THR A 1 98 ? -8.103 -4.459 -5.621 1.00 92.94 98 THR A N 1
ATOM 730 C CA . THR A 1 98 ? -7.345 -5.070 -6.709 1.00 92.94 98 THR A CA 1
ATOM 731 C C . THR A 1 98 ? -5.895 -5.189 -6.272 1.00 92.94 98 THR A C 1
ATOM 733 O O . THR A 1 98 ? -5.257 -4.186 -5.943 1.00 92.94 98 THR A O 1
ATOM 736 N N . LEU A 1 99 ? -5.383 -6.418 -6.259 1.00 91.88 99 LEU A N 1
ATOM 737 C CA . LEU A 1 99 ? -3.963 -6.665 -6.069 1.00 91.88 99 LEU A CA 1
ATOM 738 C C . LEU A 1 99 ? -3.266 -6.478 -7.416 1.00 91.88 99 LEU A C 1
ATOM 740 O O . LEU A 1 99 ? -3.565 -7.191 -8.373 1.00 91.88 99 LEU A O 1
ATOM 744 N N . LEU A 1 100 ? -2.380 -5.494 -7.491 1.00 91.38 100 LEU A N 1
ATOM 745 C CA . LEU A 1 100 ? -1.586 -5.237 -8.682 1.00 91.38 100 LEU A CA 1
ATOM 746 C C . LEU A 1 100 ? -0.508 -6.317 -8.842 1.00 91.38 100 LEU A C 1
ATOM 748 O O . LEU A 1 100 ? -0.054 -6.873 -7.837 1.00 91.38 100 LEU A O 1
ATOM 752 N N . PRO A 1 101 ? -0.104 -6.626 -10.087 1.00 87.25 101 PRO A N 1
ATOM 753 C CA . PRO A 1 101 ? 0.955 -7.595 -10.329 1.00 87.25 101 PRO A CA 1
ATOM 754 C C . PRO A 1 101 ? 2.265 -7.155 -9.669 1.00 87.25 101 PRO A C 1
ATOM 756 O O . PRO A 1 101 ? 2.557 -5.959 -9.555 1.00 87.25 101 PRO A O 1
ATOM 759 N N . ASP A 1 102 ? 3.061 -8.139 -9.253 1.00 83.31 102 ASP A N 1
ATOM 760 C CA . ASP A 1 102 ? 4.430 -7.879 -8.815 1.00 83.31 102 ASP A CA 1
ATOM 761 C C . ASP A 1 102 ? 5.233 -7.253 -9.963 1.00 83.31 102 ASP A C 1
ATOM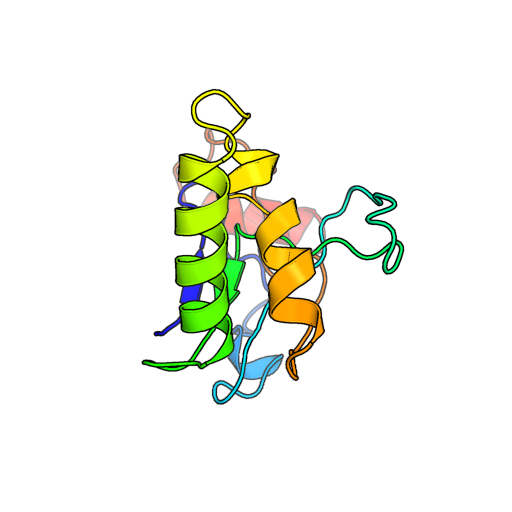 763 O O . ASP A 1 102 ? 4.982 -7.533 -11.136 1.00 83.31 102 ASP A O 1
ATOM 767 N N . GLY A 1 103 ? 6.172 -6.372 -9.626 1.00 80.19 103 GLY A N 1
ATOM 768 C CA . GLY A 1 103 ? 6.965 -5.664 -10.629 1.00 80.19 103 GLY A CA 1
ATOM 769 C C . GLY A 1 103 ? 6.218 -4.577 -11.408 1.00 80.19 103 GLY A C 1
ATOM 770 O O . GLY A 1 103 ? 6.751 -4.092 -12.393 1.00 80.19 103 GLY A O 1
ATOM 771 N N . ILE A 1 104 ? 5.026 -4.130 -10.989 1.00 84.19 104 ILE A N 1
ATOM 772 C CA . ILE A 1 104 ? 4.404 -2.928 -11.585 1.00 84.19 104 ILE A CA 1
ATOM 773 C C . ILE A 1 104 ? 5.167 -1.637 -11.231 1.00 84.19 104 ILE A C 1
ATOM 775 O O . ILE A 1 104 ? 5.188 -0.671 -12.000 1.00 84.19 104 ILE A O 1
ATOM 779 N N . ALA A 1 105 ? 5.819 -1.632 -10.068 1.00 85.25 105 ALA A N 1
ATOM 780 C CA . ALA A 1 105 ? 6.727 -0.595 -9.608 1.00 85.25 105 ALA A CA 1
ATOM 781 C C . ALA A 1 105 ? 7.880 -1.218 -8.812 1.00 85.25 105 ALA A C 1
ATOM 783 O O . ALA A 1 105 ? 7.733 -2.299 -8.236 1.00 85.25 105 ALA A O 1
ATOM 784 N N . ALA A 1 106 ? 9.026 -0.540 -8.785 1.00 80.12 106 ALA A N 1
ATOM 785 C CA . ALA A 1 106 ? 10.237 -1.022 -8.131 1.00 80.12 106 ALA A CA 1
ATOM 786 C C . ALA A 1 106 ? 10.929 0.096 -7.347 1.00 80.12 106 ALA A C 1
ATOM 788 O O . ALA A 1 106 ? 11.187 1.164 -7.899 1.00 80.12 106 ALA A O 1
ATOM 789 N N . GLY A 1 107 ? 11.258 -0.185 -6.084 1.00 77.31 107 GLY A N 1
ATOM 790 C CA . GLY A 1 107 ? 12.084 0.669 -5.218 1.00 77.31 107 GLY A CA 1
ATOM 791 C C . GLY A 1 107 ? 13.489 0.117 -4.949 1.00 77.31 107 GLY A C 1
ATOM 792 O O . GLY A 1 107 ? 14.239 0.688 -4.171 1.00 77.31 107 GLY A O 1
ATOM 793 N N . ASP A 1 108 ? 13.861 -1.012 -5.561 1.00 76.62 108 ASP A N 1
ATOM 794 C CA . ASP A 1 108 ? 15.202 -1.614 -5.468 1.00 76.62 108 ASP A CA 1
ATOM 795 C C . ASP A 1 108 ? 16.140 -1.163 -6.603 1.00 76.62 108 ASP A C 1
ATOM 797 O O . ASP A 1 108 ? 17.211 -1.742 -6.789 1.00 76.62 108 ASP A O 1
ATOM 801 N N . ILE A 1 109 ? 15.751 -0.138 -7.369 1.00 69.69 109 ILE A N 1
ATOM 802 C CA . ILE A 1 109 ? 16.581 0.431 -8.434 1.00 69.69 109 ILE A CA 1
ATOM 803 C C . ILE A 1 109 ? 17.543 1.452 -7.806 1.00 69.69 109 ILE A C 1
ATOM 805 O O . ILE A 1 109 ? 17.074 2.384 -7.150 1.00 69.69 109 ILE A O 1
ATOM 809 N N . PRO A 1 110 ? 18.873 1.303 -7.979 1.00 66.25 110 PRO A N 1
ATOM 810 C CA . PRO A 1 110 ? 19.849 2.193 -7.360 1.00 66.25 110 PRO A CA 1
ATOM 811 C C . PRO A 1 110 ? 19.568 3.681 -7.654 1.00 66.25 110 PRO A C 1
ATOM 813 O O . PRO A 1 110 ? 19.342 4.037 -8.811 1.00 66.25 110 PRO A O 1
ATOM 816 N N . PRO A 1 111 ? 19.651 4.584 -6.657 1.00 58.25 111 PRO A N 1
ATOM 817 C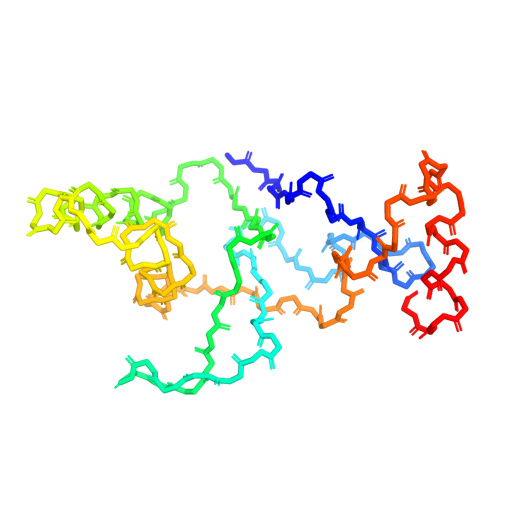 CA . PRO A 1 111 ? 19.410 6.022 -6.854 1.00 58.25 111 PRO A CA 1
ATOM 818 C C . PRO A 1 111 ? 20.372 6.672 -7.857 1.00 58.25 111 PRO A C 1
ATOM 820 O O . PRO A 1 111 ? 20.102 7.739 -8.399 1.00 58.25 111 PRO A O 1
ATOM 823 N N . GLU A 1 112 ? 21.517 6.025 -8.086 1.00 57.28 112 GLU A N 1
ATOM 824 C CA . GLU A 1 112 ? 22.608 6.468 -8.959 1.00 57.28 112 GLU A CA 1
ATOM 825 C C . GLU A 1 112 ? 22.168 6.551 -10.430 1.00 57.28 112 GLU A C 1
ATOM 827 O O . GLU A 1 112 ? 22.739 7.306 -11.216 1.00 57.28 112 GLU A O 1
ATOM 832 N N . THR A 1 113 ? 21.081 5.862 -10.789 1.00 55.59 113 THR A N 1
ATOM 833 C CA . THR A 1 113 ? 20.299 6.148 -11.994 1.00 55.59 113 THR A CA 1
ATOM 834 C C . THR A 1 113 ? 19.326 7.303 -11.740 1.00 55.59 113 THR A C 1
ATOM 836 O O . THR A 1 113 ? 18.115 7.130 -11.773 1.00 55.59 113 THR A O 1
ATOM 839 N N . ALA A 1 114 ? 19.848 8.512 -11.513 1.00 52.56 114 ALA A N 1
ATOM 840 C CA . ALA A 1 114 ? 19.037 9.737 -11.448 1.00 52.56 114 ALA A CA 1
ATOM 841 C C . ALA A 1 114 ? 18.383 10.097 -12.802 1.00 52.56 114 ALA A C 1
ATOM 843 O O . ALA A 1 114 ? 17.574 11.020 -12.881 1.00 52.56 114 ALA A O 1
ATOM 844 N N . ASP A 1 115 ? 18.747 9.382 -13.870 1.00 70.44 115 ASP A N 1
ATOM 845 C CA . ASP A 1 115 ? 18.087 9.428 -15.168 1.00 70.44 115 ASP A CA 1
ATOM 846 C C . ASP A 1 115 ? 16.930 8.408 -15.210 1.00 70.44 115 ASP A C 1
ATOM 848 O O . ASP A 1 115 ? 17.186 7.197 -15.230 1.00 70.44 115 ASP A O 1
ATOM 852 N N . PRO A 1 116 ? 15.662 8.859 -15.292 1.00 66.56 116 PRO A N 1
ATOM 853 C CA . PRO A 1 116 ? 14.510 7.977 -15.463 1.00 66.56 116 PRO A CA 1
ATOM 854 C C . PRO A 1 116 ? 14.653 7.006 -16.644 1.00 66.56 116 PRO A C 1
ATOM 856 O O . PRO A 1 116 ? 14.157 5.883 -16.582 1.00 66.56 116 PRO A O 1
ATOM 859 N N . GLN A 1 117 ? 15.362 7.385 -17.716 1.00 71.06 117 GLN A N 1
ATOM 860 C CA . GLN A 1 117 ? 15.607 6.487 -18.850 1.00 71.06 117 GLN A CA 1
ATOM 861 C C . GLN A 1 117 ? 16.514 5.313 -18.477 1.00 71.06 117 GLN A C 1
ATOM 863 O O . GLN A 1 117 ? 16.289 4.192 -18.943 1.00 71.06 117 GLN A O 1
ATOM 868 N N . ALA A 1 118 ? 17.507 5.545 -17.618 1.00 72.12 118 ALA A N 1
ATOM 869 C CA . ALA A 1 118 ? 18.401 4.505 -17.127 1.00 72.12 118 ALA A CA 1
ATOM 870 C C . ALA A 1 118 ? 17.674 3.537 -16.179 1.00 72.12 118 ALA A C 1
ATOM 872 O O . ALA A 1 118 ? 17.859 2.326 -16.291 1.00 72.12 118 ALA A O 1
ATOM 873 N N . VAL A 1 119 ? 16.771 4.048 -15.336 1.00 69.75 119 VAL A N 1
ATOM 874 C CA . VAL A 1 119 ? 15.861 3.237 -14.507 1.00 69.75 119 VAL A CA 1
ATOM 875 C C . VAL A 1 119 ? 14.993 2.330 -15.382 1.00 69.75 119 VAL A C 1
ATOM 877 O O . VAL A 1 119 ? 14.958 1.117 -15.173 1.00 69.75 119 VAL A O 1
ATOM 880 N N . PHE A 1 120 ? 14.333 2.881 -16.409 1.00 71.44 120 PHE A N 1
ATOM 881 C CA . PHE A 1 120 ? 13.510 2.080 -17.321 1.00 71.44 120 PHE A CA 1
ATOM 882 C C . PHE A 1 120 ? 14.338 1.053 -18.104 1.00 71.44 120 PHE A C 1
ATOM 884 O O . PHE A 1 120 ? 13.851 -0.036 -18.407 1.00 71.44 120 PHE A O 1
ATOM 891 N N . ALA A 1 121 ? 15.587 1.372 -18.454 1.00 73.19 121 ALA A N 1
ATOM 892 C CA . ALA A 1 121 ? 16.488 0.423 -19.100 1.00 73.19 121 ALA A CA 1
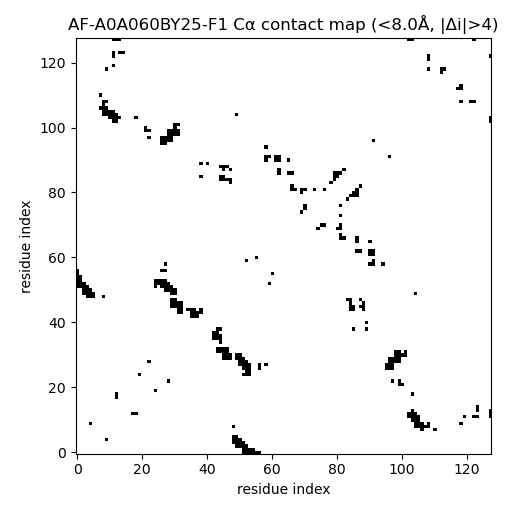ATOM 893 C C . ALA A 1 121 ? 16.884 -0.727 -18.160 1.00 73.19 121 ALA A C 1
ATOM 895 O O . ALA A 1 121 ? 16.859 -1.881 -18.589 1.00 73.19 121 ALA A O 1
ATOM 896 N N . ALA A 1 122 ? 17.189 -0.431 -16.894 1.00 72.44 122 ALA A N 1
ATOM 897 C CA . ALA A 1 122 ? 17.507 -1.432 -15.879 1.00 72.44 122 ALA A CA 1
ATOM 898 C C . ALA A 1 122 ? 16.308 -2.346 -15.574 1.00 72.44 122 ALA A C 1
ATOM 900 O O . ALA A 1 122 ? 16.469 -3.563 -15.506 1.00 72.44 122 ALA A O 1
ATOM 901 N N . ALA A 1 123 ? 15.100 -1.781 -15.476 1.00 69.06 123 ALA A N 1
ATOM 902 C CA . ALA A 1 123 ? 13.861 -2.545 -15.324 1.00 69.06 123 ALA A CA 1
ATOM 903 C C . ALA A 1 123 ? 13.659 -3.544 -16.475 1.00 69.06 123 ALA A C 1
ATOM 905 O O . ALA A 1 123 ? 13.543 -4.747 -16.233 1.00 69.06 123 ALA A O 1
ATOM 906 N N . ARG A 1 124 ? 13.787 -3.073 -17.727 1.00 70.88 124 ARG A N 1
ATOM 907 C CA . ARG A 1 124 ? 13.713 -3.933 -18.920 1.00 70.88 124 ARG A CA 1
ATOM 908 C C . ARG A 1 124 ? 14.763 -5.044 -18.915 1.00 70.88 124 ARG A C 1
ATOM 910 O O . ARG A 1 124 ? 14.452 -6.175 -19.275 1.00 70.88 124 ARG A O 1
ATOM 917 N N . GLN A 1 125 ? 16.004 -4.743 -18.521 1.00 71.50 125 GLN A N 1
ATOM 918 C CA . GLN A 1 125 ? 17.068 -5.751 -18.403 1.00 71.50 125 GLN A CA 1
ATOM 919 C C . GLN A 1 125 ? 16.754 -6.805 -17.335 1.00 71.50 125 GLN A C 1
ATOM 921 O O . GLN A 1 125 ? 17.109 -7.969 -17.502 1.00 71.50 125 GLN A O 1
ATOM 926 N N . ALA A 1 126 ? 16.067 -6.410 -16.263 1.00 66.50 126 ALA A N 1
ATOM 927 C CA . ALA A 1 126 ? 15.622 -7.300 -15.198 1.00 66.50 126 ALA A CA 1
ATOM 928 C C . ALA A 1 126 ? 14.340 -8.086 -15.542 1.00 66.50 126 ALA A C 1
ATOM 930 O O . ALA A 1 126 ? 13.873 -8.852 -14.699 1.00 66.50 126 ALA A O 1
ATOM 931 N N . GLY A 1 127 ? 13.777 -7.911 -16.746 1.00 64.44 127 GLY A N 1
ATOM 932 C CA . GLY A 1 127 ? 12.532 -8.559 -17.164 1.00 64.44 127 GLY A CA 1
ATOM 933 C C . GLY A 1 127 ? 11.302 -8.043 -16.418 1.00 64.44 127 GLY A C 1
ATOM 934 O O . GLY A 1 127 ? 10.372 -8.815 -16.198 1.00 64.44 127 GLY A O 1
ATOM 935 N N . ARG A 1 128 ? 11.343 -6.780 -15.985 1.00 57.97 128 ARG A N 1
ATOM 936 C CA . ARG A 1 128 ? 10.240 -6.066 -15.340 1.00 57.97 128 ARG A CA 1
ATOM 937 C C . ARG A 1 128 ? 9.653 -5.069 -16.336 1.00 57.97 128 ARG A C 1
ATOM 939 O O . ARG A 1 128 ? 10.463 -4.366 -16.993 1.00 57.97 128 ARG A O 1
#

Mean predicted aligned error: 6.13 Å

Radius of gyration: 15.65 Å; Cα contacts (8 Å, |Δi|>4): 194; chains: 1; bounding box: 37×25×45 Å

Organism: NCBI:txid157277

pLDDT: mean 84.69, std 11.19, range [52.56, 97.12]

Foldseek 3Di:
DAKAAAPLKDQQPDPPDAPVNQDDLAAKEWEWDPDFDCLVVDRTFTFPRIIGHDPPHVLVVQLVVQLVVQCVVCVPDPCCRRPGRSSSRVRPVVDDYGHGDPLSMDNPQDCVCVPSVVVNVVSVVVVD

Nearest PDB structures (foldseek):
  8ovs-assembly1_AAA  TM=7.566E-01  e=4.662E-03  Yersinia enterocolitica
  8ovs-assembly2_BBB  TM=6.177E-01  e=1.753E-03  Yersinia enterocolitica
  8ovt-assembly2_B  TM=7.604E-01  e=1.088E-02  Yersinia enterocolitica
  4mix-assembly2_B  TM=6.897E-01  e=9.551E-03  Photorhabdus asymbiotica subsp. asymbiotica ATCC 43949
  4mix-assembly1_A  TM=8.217E-01  e=4.279E-02  Photorhabdus asymbiotica subsp. asymbiotica ATCC 43949

Sequence (128 aa):
GGIYLDADWYPVAEAGRGVDSYAPLTGLMVMSERTVRLTGRGAVMLANNLIGAPRGHPAMTAVLRASERAMQALPHAPAWWVTGPLIFTDVVRDCPLTLLPDGIAAGDIPPETADPQAVFAAARQAGR

Secondary structure (DSSP, 8-state):
-EEEE-TT-EE--GGG--GGGTS-TTSEEEEEPSS----SS-S--EEEEEEEE-TT-HHHHHHHHHHHHHHHH-TTS-HHHHTSHHHHHHHHTTS-EEEPPTTSEES-S-TT--SHHHHHHHHHHTT-

Solvent-accessible surface area (backbone atoms only — not comparable to full-atom values): 7402 Å² total; per-residue (Å²): 93,53,75,47,66,42,91,70,43,42,81,27,37,56,94,88,49,57,70,73,77,75,39,74,85,80,42,40,35,32,35,65,42,89,67,75,43,81,72,90,83,48,51,82,35,36,37,75,51,37,42,31,28,42,71,85,41,66,55,61,57,50,34,54,56,50,26,55,52,36,39,70,77,38,79,81,59,57,56,54,65,30,75,27,32,55,43,44,32,69,54,40,69,83,45,82,66,44,77,47,67,86,51,43,51,44,63,86,63,66,75,87,47,78,45,68,67,53,45,53,51,52,30,50,76,70,76,45